Protein AF-A0A7S1IX05-F1 (afdb_monomer_lite)

Organism: NCBI:txid73025

Foldseek 3Di:
DVLVVLVVCCVVPNDQQEAAQLSDPCNPVVLVVLLVVCCVVVVHDSVQKDKDKAADPDASVPRRHHDPFAGKYFDAKAAQWDADPVVRDIDGDDPPPRIDTGHIMGIGIDGNDDDDPPDDPDDGDRDD

pLDDT: mean 91.4, std 5.44, range [58.16, 98.12]

InterPro domains:
  IPR026983 Dynein heavy chain [PTHR22878] (2-127)
  IPR041228 Dynein heavy chain, C-terminal domain [PF18199] (2-127)
  IPR043160 Dynein heavy chain, C-terminal domain, barrel region [G3DSA:3.10.490.20] (27-128)

Radius of gyration: 15.53 Å; chains: 1; bounding box: 34×38×42 Å

Secondary structure (DSSP, 8-state):
-HHHHHHHHHHHH---SEEESTT-S-HHHHHHHHHHHHHHHHT--GGGEEEEEEEE-S-GGG--S--SSSEEEE--EEESEEEETTTTEEEEPPTT-SEEE--EEEEEEEET--PPTT---PPP----

Structure (mmCIF, N/CA/C/O backbone):
data_AF-A0A7S1IX05-F1
#
_entry.id   AF-A0A7S1IX05-F1
#
loop_
_atom_site.group_PDB
_atom_site.id
_atom_site.type_symbol
_atom_site.label_atom_id
_atom_site.label_alt_id
_atom_site.label_comp_id
_atom_site.label_asym_id
_atom_site.label_entity_id
_atom_site.label_seq_id
_atom_site.pdbx_PDB_ins_code
_atom_site.Cartn_x
_atom_site.Cartn_y
_atom_site.Cartn_z
_atom_site.occupancy
_atom_site.B_iso_or_equiv
_atom_site.auth_seq_id
_atom_site.auth_comp_id
_atom_site.auth_asym_id
_atom_site.auth_atom_id
_atom_site.pdbx_PDB_model_num
ATOM 1 N N . GLY A 1 1 ? -10.317 -20.187 8.973 1.00 77.31 1 GLY A N 1
ATOM 2 C CA . GLY A 1 1 ? -9.797 -18.878 9.401 1.00 77.31 1 GLY A CA 1
ATOM 3 C C . GLY A 1 1 ? -9.838 -17.929 8.229 1.00 77.31 1 GLY A C 1
ATOM 4 O O . GLY A 1 1 ? -9.608 -18.374 7.110 1.00 77.31 1 GLY A O 1
ATOM 5 N N . GLU A 1 2 ? -10.139 -16.664 8.486 1.00 86.06 2 GLU A N 1
ATOM 6 C CA . GLU A 1 2 ? -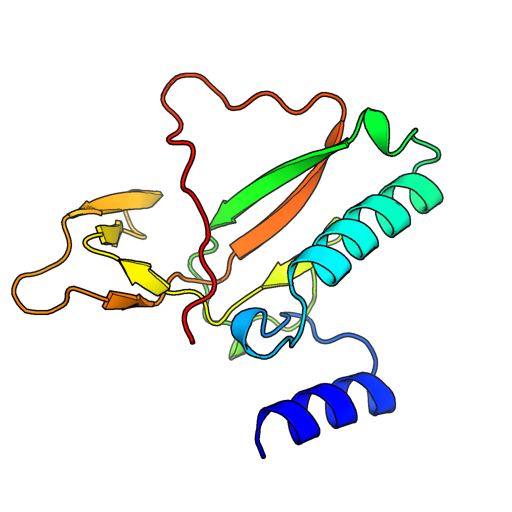10.358 -15.616 7.480 1.00 86.06 2 GLU A CA 1
ATOM 7 C C . GLU A 1 2 ? -9.215 -15.512 6.456 1.00 86.06 2 GLU A C 1
ATOM 9 O O . GLU A 1 2 ? -9.458 -15.583 5.254 1.00 86.06 2 GLU A O 1
ATOM 14 N N . ARG A 1 3 ? -7.953 -15.533 6.917 1.00 87.94 3 ARG A N 1
ATOM 15 C CA . ARG A 1 3 ? -6.754 -15.570 6.053 1.00 87.94 3 ARG A CA 1
ATOM 16 C C . ARG A 1 3 ? -6.774 -16.703 5.026 1.00 87.94 3 ARG A C 1
ATOM 18 O O . ARG A 1 3 ? -6.446 -16.509 3.860 1.00 87.94 3 ARG A O 1
ATOM 25 N N . VAL A 1 4 ? -7.115 -17.912 5.471 1.00 89.56 4 VAL A N 1
ATOM 26 C CA . VAL A 1 4 ? -7.138 -19.100 4.604 1.00 89.56 4 VAL A CA 1
ATOM 27 C C . VAL A 1 4 ? -8.219 -18.945 3.542 1.00 89.56 4 VAL A C 1
ATOM 29 O O . VAL A 1 4 ? -8.008 -19.347 2.402 1.00 89.56 4 VAL A O 1
ATOM 32 N N . GLU A 1 5 ? -9.357 -18.348 3.892 1.00 92.00 5 GLU A N 1
ATOM 33 C CA . GLU A 1 5 ? -10.434 -18.133 2.932 1.00 92.00 5 GLU A CA 1
ATOM 34 C C . GLU A 1 5 ? -10.099 -17.033 1.923 1.00 92.00 5 GLU A C 1
ATOM 36 O O . GLU A 1 5 ? -10.338 -17.225 0.732 1.00 92.00 5 GLU A O 1
ATOM 41 N N . ALA A 1 6 ? -9.459 -15.943 2.359 1.00 89.75 6 ALA A N 1
ATOM 42 C CA . ALA A 1 6 ? -8.953 -14.901 1.467 1.00 89.75 6 ALA A CA 1
ATOM 43 C C . ALA A 1 6 ? -7.958 -15.472 0.436 1.00 89.75 6 ALA A C 1
ATOM 45 O O . ALA A 1 6 ? -8.136 -15.287 -0.768 1.00 89.75 6 ALA A O 1
ATOM 46 N N . LEU A 1 7 ? -6.975 -16.264 0.885 1.00 89.88 7 LEU A N 1
ATOM 47 C CA . LEU A 1 7 ? -6.008 -16.917 -0.009 1.00 89.88 7 LEU A CA 1
ATOM 48 C C . LEU A 1 7 ? -6.671 -17.940 -0.941 1.00 89.88 7 LEU A C 1
ATOM 50 O O . LEU A 1 7 ? -6.360 -17.990 -2.127 1.00 89.88 7 LEU A O 1
ATOM 54 N N . ARG A 1 8 ? -7.618 -18.743 -0.441 1.00 92.56 8 ARG A N 1
ATOM 55 C CA . ARG A 1 8 ? -8.382 -19.682 -1.280 1.00 92.56 8 ARG A CA 1
ATOM 56 C C . ARG A 1 8 ? -9.218 -18.964 -2.330 1.00 92.56 8 ARG A C 1
ATOM 58 O O . ARG A 1 8 ? -9.374 -19.478 -3.435 1.00 92.56 8 ARG A O 1
ATOM 65 N N . ARG A 1 9 ? -9.798 -17.811 -1.993 1.00 92.50 9 ARG A N 1
ATOM 66 C CA . ARG A 1 9 ? -10.544 -16.984 -2.942 1.00 92.50 9 ARG A CA 1
ATOM 67 C C . ARG A 1 9 ? -9.623 -16.476 -4.040 1.00 92.50 9 ARG A C 1
ATOM 69 O O . ARG A 1 9 ? -9.965 -16.692 -5.197 1.00 92.50 9 ARG A O 1
ATOM 76 N N . TRP A 1 10 ? -8.466 -15.916 -3.682 1.00 92.94 10 TRP A N 1
ATOM 77 C CA . TRP A 1 10 ? -7.452 -15.485 -4.646 1.00 92.94 10 TRP A CA 1
ATOM 78 C C . TRP A 1 10 ? -7.037 -16.642 -5.568 1.00 92.94 10 TRP A C 1
ATOM 80 O O . TRP A 1 10 ? -7.163 -16.545 -6.785 1.00 92.94 10 TRP A O 1
ATOM 90 N N . LEU A 1 11 ? -6.680 -17.801 -5.007 1.00 92.62 11 LEU A N 1
ATOM 91 C CA . LEU A 1 11 ? -6.289 -18.979 -5.794 1.00 92.62 11 LEU A CA 1
ATOM 92 C C . LEU A 1 11 ? -7.368 -19.455 -6.782 1.00 92.62 11 LEU A C 1
ATOM 94 O O . LEU A 1 11 ? -7.035 -19.965 -7.846 1.00 92.62 11 LEU A O 1
ATOM 98 N N . ARG A 1 12 ? -8.657 -19.332 -6.434 1.00 95.38 12 ARG A N 1
ATOM 99 C CA . ARG A 1 12 ? -9.769 -19.822 -7.272 1.00 95.38 12 ARG A CA 1
ATOM 100 C C . ARG A 1 12 ? -10.308 -18.790 -8.258 1.00 95.38 12 ARG A C 1
ATOM 102 O O . ARG A 1 12 ? -10.848 -19.186 -9.283 1.00 95.38 12 ARG A O 1
ATOM 109 N N . ARG A 1 13 ? -10.269 -17.501 -7.911 1.00 93.62 13 ARG A N 1
ATOM 110 C CA . ARG A 1 13 ? -10.931 -16.421 -8.665 1.00 93.62 13 ARG A CA 1
ATOM 111 C C . ARG A 1 13 ? -9.957 -15.459 -9.343 1.00 93.62 13 ARG A C 1
ATOM 113 O O . ARG A 1 13 ? -10.417 -14.589 -10.070 1.00 93.62 13 ARG A O 1
ATOM 120 N N . GLY A 1 14 ? -8.655 -15.633 -9.137 1.00 93.38 14 GLY A N 1
ATOM 121 C CA . GLY A 1 14 ? -7.649 -14.675 -9.576 1.00 93.38 14 GLY A CA 1
ATOM 122 C C . GLY A 1 14 ? -7.439 -13.562 -8.555 1.00 93.38 14 GLY A C 1
ATOM 123 O O . GLY A 1 14 ? -7.970 -13.602 -7.440 1.00 93.38 14 GLY A O 1
ATOM 124 N N . GLU A 1 15 ? -6.590 -12.610 -8.923 1.00 93.12 15 GLU A N 1
ATOM 125 C CA . GLU A 1 15 ? -6.180 -11.502 -8.062 1.00 93.12 15 GLU A CA 1
ATOM 126 C C . GLU A 1 15 ? -7.380 -10.664 -7.600 1.00 93.12 15 GLU A C 1
ATOM 128 O O . GLU A 1 15 ? -8.240 -10.319 -8.415 1.00 93.12 15 GLU A O 1
ATOM 133 N N . PRO A 1 16 ? -7.488 -10.360 -6.292 1.00 95.94 16 PRO A N 1
ATOM 134 C CA . PRO A 1 16 ? -8.502 -9.436 -5.811 1.00 95.94 16 PRO A CA 1
ATOM 135 C C . PRO A 1 16 ? -8.187 -8.000 -6.270 1.00 95.94 16 PRO A C 1
ATOM 137 O O . PRO A 1 16 ? -7.016 -7.650 -6.408 1.00 95.94 16 PRO A O 1
ATOM 140 N N . PRO A 1 17 ? -9.207 -7.136 -6.434 1.00 96.69 17 PRO A N 1
ATOM 141 C CA . PRO A 1 17 ? -8.993 -5.727 -6.776 1.00 96.69 17 PRO A CA 1
ATOM 142 C C . PRO A 1 17 ? -8.259 -4.955 -5.667 1.00 96.69 17 PRO A C 1
ATOM 144 O O . PRO A 1 17 ? -7.508 -4.026 -5.956 1.00 96.69 17 PRO A O 1
ATOM 147 N N . VAL A 1 18 ? -8.437 -5.370 -4.407 1.00 97.62 18 VAL A N 1
ATOM 148 C CA . VAL A 1 18 ? -7.742 -4.829 -3.233 1.00 97.62 18 VAL A CA 1
ATOM 149 C C . VAL A 1 18 ? -7.215 -5.987 -2.386 1.00 97.62 18 VAL A C 1
ATOM 151 O O . VAL A 1 18 ? -7.959 -6.894 -2.011 1.00 97.62 18 VAL A O 1
ATOM 154 N N . PHE A 1 19 ? -5.920 -5.982 -2.079 1.00 96.62 19 PHE A N 1
ATOM 155 C CA . PHE A 1 19 ? -5.268 -7.038 -1.306 1.00 96.62 19 PHE A CA 1
ATOM 156 C C . PHE A 1 19 ? -5.329 -6.764 0.202 1.00 96.62 19 PHE A C 1
ATOM 158 O O . PHE A 1 19 ? -4.996 -5.674 0.669 1.00 96.62 19 PHE A O 1
ATOM 165 N N . TRP A 1 20 ? -5.657 -7.784 0.997 1.00 95.81 20 TRP A N 1
ATOM 166 C CA . TRP A 1 20 ? -5.597 -7.692 2.458 1.00 95.81 20 TRP A CA 1
ATOM 167 C C . TRP A 1 20 ? -4.158 -7.868 2.964 1.00 95.81 20 TRP A C 1
ATOM 169 O O . TRP A 1 20 ? -3.694 -8.991 3.183 1.00 95.81 20 TRP A O 1
ATOM 179 N N . LEU A 1 21 ? -3.431 -6.761 3.147 1.00 94.88 21 LEU A N 1
ATOM 180 C CA . LEU A 1 21 ? -1.988 -6.789 3.409 1.00 94.88 21 LEU A CA 1
ATOM 181 C C . LEU A 1 21 ? -1.645 -7.380 4.780 1.00 94.88 21 LEU A C 1
ATOM 183 O O . LEU A 1 21 ? -0.739 -8.208 4.876 1.00 94.88 21 LEU A O 1
ATOM 187 N N . SER A 1 22 ? -2.386 -7.017 5.832 1.00 92.25 22 SER A N 1
ATOM 188 C CA . SER A 1 22 ? -2.197 -7.591 7.176 1.00 92.25 22 SER A CA 1
ATOM 189 C C . SER A 1 22 ? -2.626 -9.057 7.270 1.00 92.25 22 SER A C 1
ATOM 191 O O . SER A 1 22 ? -2.163 -9.785 8.148 1.00 92.25 22 SER A O 1
ATOM 193 N N . GLY A 1 23 ? -3.431 -9.531 6.316 1.00 91.44 23 GLY A N 1
ATOM 194 C CA . GLY A 1 23 ? -3.723 -10.948 6.138 1.00 91.44 23 GLY A CA 1
ATOM 195 C C . GLY A 1 23 ? -2.525 -11.756 5.626 1.00 91.44 23 GLY A C 1
ATOM 196 O O . GLY A 1 23 ? -2.505 -12.978 5.779 1.00 91.44 23 GLY A O 1
ATOM 197 N N . LEU A 1 24 ? -1.503 -11.127 5.032 1.00 90.62 24 LEU A N 1
ATOM 198 C CA . LEU A 1 24 ? -0.342 -11.837 4.498 1.00 90.62 24 LEU A CA 1
ATOM 199 C C . LEU A 1 24 ? 0.638 -12.244 5.602 1.00 90.62 24 LEU A C 1
ATOM 201 O O . LEU A 1 24 ? 0.976 -11.481 6.503 1.00 90.62 24 LEU A O 1
ATOM 205 N N . PHE A 1 25 ? 1.181 -13.459 5.492 1.00 87.44 25 PHE A N 1
ATOM 206 C CA . PHE A 1 25 ? 2.202 -13.921 6.435 1.00 87.44 25 PHE A CA 1
ATOM 207 C C . PHE A 1 25 ? 3.520 -13.143 6.283 1.00 87.44 25 PHE A C 1
ATOM 209 O O . PHE A 1 25 ? 4.164 -12.815 7.285 1.00 87.44 25 PHE A O 1
ATOM 216 N N . TYR A 1 26 ? 3.886 -12.816 5.037 1.00 88.38 26 TYR A N 1
ATOM 217 C CA . TYR A 1 26 ? 5.122 -12.120 4.681 1.00 88.38 26 TYR A CA 1
ATOM 218 C C . TYR A 1 26 ? 4.859 -10.956 3.695 1.00 88.38 26 TYR A C 1
ATOM 220 O O . TYR A 1 26 ? 5.086 -11.104 2.493 1.00 88.38 26 TYR A O 1
ATOM 228 N N . PRO A 1 27 ? 4.384 -9.789 4.185 1.00 91.06 27 PRO A N 1
ATOM 229 C CA . PRO A 1 27 ? 4.085 -8.610 3.358 1.00 91.06 27 PRO A CA 1
ATOM 230 C C . PRO A 1 27 ? 5.281 -8.084 2.555 1.00 91.06 27 PRO A C 1
ATOM 232 O O . PRO A 1 27 ? 5.119 -7.595 1.442 1.00 91.06 27 PRO A O 1
ATOM 235 N N . HIS A 1 28 ? 6.498 -8.221 3.090 1.00 90.50 28 HIS A N 1
ATOM 236 C CA . HIS A 1 28 ? 7.712 -7.790 2.397 1.00 90.50 28 HIS A CA 1
ATOM 237 C C . HIS A 1 28 ? 7.908 -8.531 1.066 1.00 90.50 28 HIS A C 1
ATOM 239 O O . HIS A 1 28 ? 8.134 -7.898 0.041 1.00 90.50 28 HIS A O 1
ATOM 245 N N . GLY A 1 29 ? 7.739 -9.858 1.053 1.00 93.56 29 GLY A N 1
ATOM 246 C CA . GLY A 1 29 ? 7.847 -10.644 -0.180 1.00 93.56 29 GLY A CA 1
ATOM 247 C C . GLY A 1 29 ? 6.764 -10.303 -1.201 1.00 93.56 29 GLY A C 1
ATOM 248 O O . GLY A 1 29 ? 7.032 -10.334 -2.396 1.00 93.56 29 GLY A O 1
ATOM 249 N N . PHE A 1 30 ? 5.573 -9.909 -0.741 1.00 94.00 30 PHE A N 1
ATOM 250 C CA . PHE A 1 30 ? 4.532 -9.377 -1.618 1.00 94.00 30 PHE A CA 1
ATOM 251 C C . PHE A 1 30 ? 4.978 -8.070 -2.285 1.00 94.00 30 PHE A C 1
ATOM 253 O O . PHE A 1 30 ? 4.932 -7.972 -3.507 1.00 94.00 30 PHE A O 1
ATOM 260 N N . MET A 1 31 ? 5.509 -7.110 -1.519 1.00 94.25 31 MET A N 1
ATOM 261 C CA . MET A 1 31 ? 6.036 -5.854 -2.072 1.00 94.25 31 MET A CA 1
ATOM 262 C C . MET A 1 31 ? 7.193 -6.084 -3.054 1.00 94.25 31 MET A C 1
ATOM 264 O O . MET A 1 31 ? 7.240 -5.459 -4.112 1.00 94.25 31 MET A O 1
ATOM 268 N N . THR A 1 32 ? 8.101 -7.019 -2.753 1.00 94.44 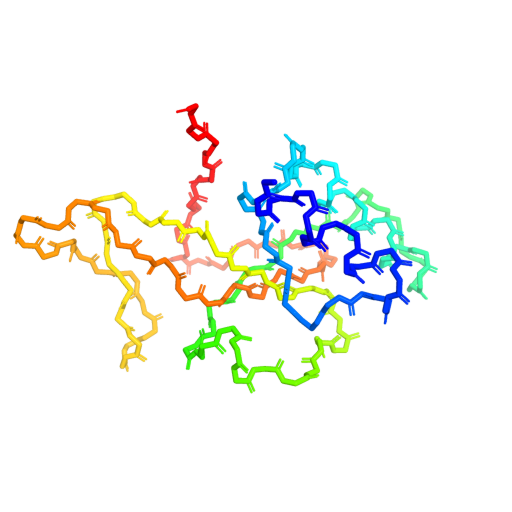32 THR A N 1
ATOM 269 C CA . THR A 1 32 ? 9.154 -7.427 -3.697 1.00 94.44 32 THR A CA 1
ATOM 270 C C . THR A 1 32 ? 8.562 -8.019 -4.976 1.00 94.44 32 THR A C 1
ATOM 272 O O . THR A 1 32 ? 9.041 -7.711 -6.063 1.00 94.44 32 THR A O 1
ATOM 275 N N . GLY A 1 33 ? 7.511 -8.836 -4.865 1.00 94.94 33 GLY A N 1
ATOM 276 C CA . GLY A 1 33 ? 6.787 -9.383 -6.012 1.00 94.94 33 GLY A CA 1
ATOM 277 C C . GLY A 1 33 ? 6.204 -8.292 -6.909 1.00 94.94 33 GLY A C 1
ATOM 278 O O . GLY A 1 33 ? 6.409 -8.343 -8.116 1.00 94.94 33 GLY A O 1
ATOM 279 N N . VAL A 1 34 ? 5.579 -7.265 -6.324 1.00 95.69 34 VAL A N 1
ATOM 280 C CA . VAL A 1 34 ? 5.040 -6.106 -7.064 1.00 95.69 34 VAL A CA 1
ATOM 281 C C . VAL A 1 34 ? 6.140 -5.371 -7.841 1.00 95.69 34 VAL A C 1
ATOM 283 O O . VAL A 1 34 ? 5.952 -5.022 -9.005 1.00 95.69 34 VAL A O 1
ATOM 286 N N . LEU A 1 35 ? 7.317 -5.170 -7.236 1.00 96.25 35 LEU A N 1
ATOM 287 C CA . LEU A 1 35 ? 8.465 -4.566 -7.925 1.00 96.25 35 LEU A CA 1
ATOM 288 C C . LEU A 1 35 ? 8.982 -5.448 -9.069 1.00 96.25 35 LEU A C 1
ATOM 290 O O . LEU A 1 35 ? 9.292 -4.942 -10.145 1.00 96.25 35 LEU A O 1
ATOM 294 N N . GLN A 1 36 ? 9.082 -6.761 -8.847 1.00 95.69 36 GLN A N 1
ATOM 295 C CA . GLN A 1 36 ? 9.548 -7.713 -9.858 1.00 95.69 36 GLN A CA 1
ATOM 296 C C . GLN A 1 36 ? 8.587 -7.824 -11.042 1.00 95.69 36 GLN A C 1
ATOM 298 O O . GLN A 1 36 ? 9.041 -7.946 -12.178 1.00 95.69 36 GLN A O 1
ATOM 303 N N . ASP A 1 37 ? 7.282 -7.803 -10.782 1.00 94.44 37 ASP A N 1
ATOM 304 C CA . ASP A 1 37 ? 6.256 -7.842 -11.819 1.00 94.44 37 ASP A CA 1
ATOM 305 C C . ASP A 1 37 ? 6.339 -6.601 -12.718 1.00 94.44 37 ASP A C 1
ATOM 307 O O . ASP A 1 37 ? 6.507 -6.719 -13.933 1.00 94.44 37 ASP A O 1
ATOM 311 N N . TYR A 1 38 ? 6.411 -5.413 -12.109 1.00 96.06 38 TYR A N 1
ATOM 312 C CA . TYR A 1 38 ? 6.614 -4.161 -12.835 1.00 96.06 38 TYR A CA 1
ATOM 313 C C . TYR A 1 38 ? 7.932 -4.142 -13.620 1.00 96.06 38 TYR A C 1
ATOM 315 O O . TYR A 1 38 ? 7.946 -3.802 -14.802 1.00 96.06 38 TYR A O 1
ATOM 323 N N . ALA A 1 39 ? 9.042 -4.558 -13.003 1.00 96.06 39 ALA A N 1
ATOM 324 C CA . ALA A 1 39 ? 10.343 -4.643 -13.668 1.00 96.06 39 ALA A CA 1
ATOM 325 C C . ALA A 1 39 ? 10.283 -5.496 -14.948 1.00 96.06 39 ALA A C 1
ATOM 327 O O . ALA A 1 39 ? 10.846 -5.119 -15.976 1.00 96.06 39 ALA A O 1
ATOM 328 N N . ARG A 1 40 ? 9.568 -6.629 -14.902 1.00 95.62 40 ARG A N 1
ATOM 329 C CA . ARG A 1 40 ? 9.376 -7.518 -16.058 1.00 95.62 40 ARG A CA 1
ATOM 330 C C . ARG A 1 40 ? 8.480 -6.894 -17.120 1.00 95.62 40 ARG A C 1
ATOM 332 O O . ARG A 1 40 ? 8.823 -6.960 -18.295 1.00 95.62 40 ARG A O 1
ATOM 339 N N . GLN A 1 41 ? 7.360 -6.294 -16.720 1.00 94.19 41 GLN A N 1
ATOM 340 C CA . GLN A 1 41 ? 6.405 -5.682 -17.644 1.00 94.19 41 GLN A CA 1
ATOM 341 C C . GLN A 1 41 ? 7.027 -4.500 -18.405 1.00 94.19 41 GLN A C 1
ATOM 343 O O . GLN A 1 41 ? 6.843 -4.372 -19.616 1.00 94.19 41 GLN A O 1
ATOM 348 N N . TRP A 1 42 ? 7.797 -3.662 -17.710 1.00 93.75 42 TRP A N 1
ATOM 349 C CA . TRP A 1 42 ? 8.330 -2.405 -18.245 1.00 93.75 42 TRP A CA 1
ATOM 350 C C . TRP A 1 42 ? 9.805 -2.481 -18.664 1.00 93.75 42 TRP A C 1
ATOM 352 O O . TRP A 1 42 ? 10.343 -1.502 -19.166 1.00 93.75 42 TRP A O 1
ATOM 362 N N . HIS A 1 43 ? 10.448 -3.647 -18.526 1.00 94.50 43 HIS A N 1
ATOM 363 C CA . HIS A 1 43 ? 11.863 -3.876 -18.860 1.00 94.50 43 HIS A CA 1
ATOM 364 C C . HIS A 1 43 ? 12.829 -2.938 -18.117 1.00 94.50 43 HIS A C 1
ATOM 366 O O . HIS A 1 43 ? 13.836 -2.484 -18.663 1.00 94.50 43 HIS A O 1
ATOM 372 N N . VAL A 1 44 ? 12.527 -2.674 -16.847 1.00 94.62 44 VAL A N 1
ATOM 373 C CA . VAL A 1 44 ? 13.302 -1.784 -15.980 1.00 94.62 44 VAL A CA 1
ATOM 374 C C . VAL A 1 44 ? 14.089 -2.609 -14.957 1.00 94.62 44 VAL A C 1
ATOM 376 O O . VAL A 1 44 ? 13.536 -3.551 -14.385 1.00 94.62 44 VAL A O 1
ATOM 379 N N . PRO A 1 45 ? 15.361 -2.275 -14.669 1.00 92.94 45 PRO A N 1
ATOM 380 C CA . PRO A 1 45 ? 16.112 -2.904 -13.585 1.00 92.94 45 PRO A CA 1
ATOM 381 C C . PRO A 1 45 ? 15.445 -2.695 -12.213 1.00 92.94 45 PRO A C 1
ATOM 383 O O . PRO A 1 45 ? 15.129 -1.570 -11.829 1.00 92.94 45 PRO A O 1
ATOM 386 N N . VAL A 1 46 ? 15.237 -3.777 -11.453 1.00 92.25 46 VAL A N 1
ATOM 387 C CA . VAL A 1 46 ? 14.525 -3.729 -10.158 1.00 92.25 46 VAL A CA 1
ATOM 388 C C . VAL A 1 46 ? 15.234 -2.861 -9.109 1.00 92.25 46 VAL A C 1
ATOM 390 O O . VAL A 1 46 ? 14.583 -2.299 -8.237 1.00 92.25 46 VAL A O 1
ATOM 393 N N . ASP A 1 47 ? 16.556 -2.714 -9.209 1.00 91.12 47 ASP A N 1
ATOM 394 C CA . ASP A 1 47 ? 17.398 -1.875 -8.349 1.00 91.12 47 ASP A CA 1
ATOM 395 C C . ASP A 1 47 ? 17.157 -0.370 -8.537 1.00 91.12 47 ASP A C 1
ATOM 397 O O . ASP A 1 47 ? 17.495 0.414 -7.653 1.00 91.12 47 ASP A O 1
ATOM 401 N N . ARG A 1 48 ? 16.530 0.037 -9.649 1.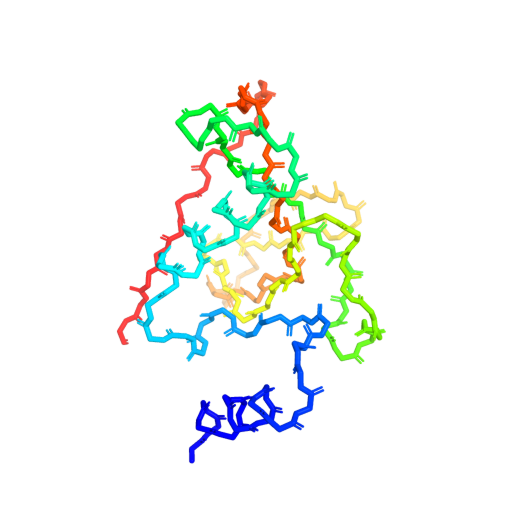00 92.25 48 ARG A N 1
ATOM 402 C CA . ARG A 1 48 ? 16.094 1.422 -9.888 1.00 92.25 48 ARG A CA 1
ATOM 403 C C . ARG A 1 48 ? 14.678 1.705 -9.400 1.00 92.25 48 ARG A C 1
ATOM 405 O O . ARG A 1 48 ? 14.214 2.838 -9.499 1.00 92.25 48 ARG A O 1
ATOM 412 N N . LEU A 1 49 ? 13.963 0.696 -8.908 1.00 94.00 49 LEU A N 1
ATOM 413 C CA . LEU A 1 49 ? 12.572 0.845 -8.504 1.00 94.00 49 LEU A CA 1
ATOM 414 C C . LEU A 1 49 ? 12.453 1.117 -7.005 1.00 94.00 49 LEU A C 1
ATOM 416 O O . LEU A 1 49 ? 13.002 0.403 -6.169 1.00 94.00 49 LEU A O 1
ATOM 420 N N . GLY A 1 50 ? 11.653 2.123 -6.670 1.00 92.12 50 GLY A N 1
ATOM 421 C CA . GLY A 1 50 ? 11.106 2.334 -5.336 1.00 92.12 50 GLY A CA 1
ATOM 422 C C . GLY A 1 50 ? 9.591 2.151 -5.321 1.00 92.12 50 GLY A C 1
ATOM 423 O O . GLY A 1 50 ? 8.958 1.917 -6.352 1.00 92.12 50 GLY A O 1
ATOM 424 N N . LEU A 1 51 ? 8.998 2.285 -4.138 1.00 92.38 51 LEU A N 1
ATOM 425 C CA . LEU A 1 51 ? 7.549 2.269 -3.954 1.00 92.38 51 LEU A CA 1
ATOM 426 C C . LEU A 1 51 ? 7.061 3.675 -3.623 1.00 92.38 51 LEU A C 1
ATOM 428 O O . LEU A 1 51 ? 7.565 4.313 -2.702 1.00 92.38 51 LEU A O 1
ATOM 432 N N . ALA A 1 52 ? 6.066 4.134 -4.371 1.00 92.19 52 ALA A N 1
ATOM 433 C CA . ALA A 1 52 ? 5.280 5.310 -4.053 1.00 92.19 52 ALA A CA 1
ATOM 434 C C . ALA A 1 52 ? 3.947 4.875 -3.437 1.00 92.19 52 ALA A C 1
ATOM 436 O O . ALA A 1 52 ? 3.357 3.874 -3.850 1.00 92.19 52 ALA A O 1
ATOM 437 N N . PHE A 1 53 ? 3.471 5.657 -2.474 1.00 91.94 53 PHE A N 1
ATOM 438 C CA . PHE A 1 53 ? 2.269 5.366 -1.704 1.00 91.94 53 PHE A CA 1
ATOM 439 C C . PHE A 1 53 ? 1.265 6.504 -1.857 1.00 91.94 53 PHE A C 1
ATOM 441 O O . PHE A 1 53 ? 1.638 7.679 -1.845 1.00 91.94 53 PHE A O 1
ATOM 448 N N . THR A 1 54 ? -0.010 6.173 -2.020 1.00 92.62 54 THR A N 1
ATOM 449 C CA . THR A 1 54 ? -1.099 7.154 -2.091 1.00 92.62 54 THR A CA 1
ATOM 450 C C . THR A 1 54 ? -2.316 6.586 -1.384 1.00 92.62 54 THR A C 1
ATOM 452 O O . THR A 1 54 ? -2.744 5.482 -1.700 1.00 92.62 54 THR A O 1
ATOM 455 N N . VAL A 1 55 ? -2.847 7.313 -0.405 1.00 94.19 55 VAL A N 1
ATOM 456 C CA . VAL A 1 55 ? -4.084 6.922 0.277 1.00 94.19 55 VAL A CA 1
ATOM 457 C C . VAL A 1 55 ? -5.262 7.232 -0.644 1.00 94.19 55 VAL A C 1
ATOM 459 O O . VAL A 1 55 ? -5.297 8.286 -1.277 1.00 94.19 55 VAL A O 1
ATOM 462 N N . LEU A 1 56 ? -6.196 6.296 -0.744 1.00 94.19 56 LEU A N 1
ATOM 463 C CA . LEU A 1 56 ? -7.448 6.420 -1.469 1.00 94.19 56 LEU A CA 1
ATOM 464 C C . LEU A 1 56 ? -8.584 6.495 -0.455 1.00 94.19 56 LEU A C 1
ATOM 466 O O . LEU A 1 56 ? -8.767 5.580 0.348 1.00 94.19 56 LEU A O 1
ATOM 470 N N . ASP A 1 57 ? -9.362 7.570 -0.529 1.00 89.94 57 ASP A N 1
ATOM 471 C CA . ASP A 1 57 ? -10.545 7.793 0.303 1.00 89.94 57 ASP A CA 1
ATOM 472 C C . ASP A 1 57 ? -11.723 6.941 -0.206 1.00 89.94 57 ASP A C 1
ATOM 474 O O . ASP A 1 57 ? -12.720 7.459 -0.703 1.00 89.94 57 ASP A O 1
ATOM 478 N N . ALA A 1 58 ? -11.564 5.617 -0.153 1.00 90.25 58 ALA A N 1
ATOM 479 C CA . ALA A 1 58 ? -12.521 4.634 -0.648 1.00 90.25 58 ALA A CA 1
ATOM 480 C C . ALA A 1 58 ? -12.583 3.410 0.274 1.00 90.25 58 ALA A C 1
ATOM 482 O O . ALA A 1 58 ? -11.571 3.007 0.860 1.00 90.25 58 ALA A O 1
ATOM 483 N N . ASP A 1 59 ? -13.765 2.800 0.369 1.00 92.19 59 ASP A N 1
ATOM 484 C CA . ASP A 1 59 ? -13.932 1.508 1.028 1.00 92.19 59 ASP A CA 1
ATOM 485 C 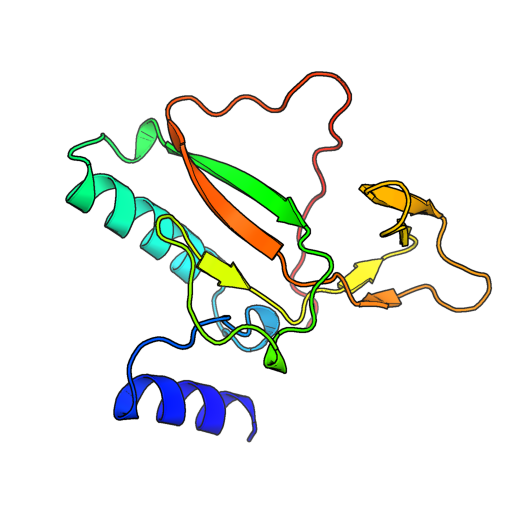C . ASP A 1 59 ? -13.386 0.386 0.116 1.00 92.19 59 ASP A C 1
ATOM 487 O O . ASP A 1 59 ? -13.673 0.382 -1.087 1.00 92.19 59 ASP A O 1
ATOM 491 N N . PRO A 1 60 ? -12.587 -0.573 0.630 1.00 94.31 60 PRO A N 1
ATOM 492 C CA . PRO A 1 60 ? -12.089 -1.692 -0.172 1.00 94.31 60 PRO A CA 1
ATOM 493 C C . PRO A 1 60 ? -13.191 -2.507 -0.867 1.00 94.31 60 PRO A C 1
ATOM 495 O O . PRO A 1 60 ? -12.941 -3.020 -1.959 1.00 94.31 60 PRO A O 1
ATOM 498 N N . ASP A 1 61 ? -14.388 -2.619 -0.281 1.00 93.62 61 ASP A N 1
ATOM 499 C CA . ASP A 1 61 ? -15.504 -3.380 -0.856 1.00 93.62 61 ASP A CA 1
ATOM 500 C C . ASP A 1 61 ? -16.195 -2.638 -2.020 1.00 93.62 61 ASP A C 1
ATOM 502 O O . ASP A 1 61 ? -16.883 -3.260 -2.835 1.00 93.62 61 ASP A O 1
ATOM 506 N N . GLU A 1 62 ? -15.983 -1.324 -2.148 1.00 94.62 62 GLU A N 1
ATOM 507 C CA . GLU A 1 62 ? -16.511 -0.496 -3.243 1.00 94.62 62 GLU A CA 1
ATOM 508 C C . GLU A 1 62 ? -15.616 -0.527 -4.497 1.00 94.62 62 GLU A C 1
ATOM 510 O O . GLU A 1 62 ? -16.038 -0.126 -5.587 1.00 94.62 62 GLU A O 1
ATOM 515 N N . ILE A 1 63 ? -14.384 -1.034 -4.383 1.00 96.19 63 ILE A N 1
ATOM 516 C CA . ILE A 1 63 ? -13.411 -1.068 -5.478 1.00 96.19 63 ILE A CA 1
ATOM 517 C C . ILE A 1 63 ? -13.570 -2.361 -6.287 1.00 96.19 63 ILE A C 1
ATOM 519 O O . ILE A 1 63 ? -13.115 -3.438 -5.905 1.00 96.19 63 ILE A O 1
ATOM 523 N N . ALA A 1 64 ? -14.183 -2.245 -7.465 1.00 95.62 64 ALA A N 1
ATOM 524 C CA . ALA A 1 64 ? -14.442 -3.390 -8.340 1.00 95.62 64 ALA A CA 1
ATOM 525 C C . ALA A 1 64 ? -13.226 -3.847 -9.171 1.00 95.62 64 ALA A C 1
ATOM 527 O O . ALA A 1 64 ? -13.200 -4.987 -9.638 1.00 95.62 64 ALA A O 1
ATOM 528 N N . GLN A 1 65 ? -12.244 -2.969 -9.400 1.00 95.94 65 GLN A N 1
ATOM 529 C CA . GLN A 1 65 ? -11.085 -3.224 -10.263 1.00 95.94 65 GLN A CA 1
ATOM 530 C C . GLN A 1 65 ? -9.795 -2.723 -9.610 1.00 95.94 65 GLN A C 1
ATOM 532 O O . GLN A 1 65 ? -9.791 -1.684 -8.953 1.00 95.94 65 GLN A O 1
ATOM 537 N N . GLY A 1 66 ? -8.706 -3.474 -9.796 1.00 95.94 66 GLY A N 1
ATOM 538 C CA . GLY A 1 66 ? -7.370 -3.052 -9.374 1.00 95.94 66 GLY A CA 1
ATOM 539 C C . GLY A 1 66 ? -6.819 -1.905 -10.237 1.00 95.94 66 GLY A C 1
ATOM 540 O O . GLY A 1 66 ? -7.411 -1.568 -11.266 1.00 95.94 66 GLY A O 1
ATOM 541 N N . PRO A 1 67 ? -5.685 -1.300 -9.842 1.00 96.44 67 PRO A N 1
ATOM 542 C CA . PRO A 1 67 ? -5.070 -0.230 -10.617 1.00 96.44 67 PRO A CA 1
ATOM 543 C C . PRO A 1 67 ? -4.451 -0.767 -11.912 1.00 96.44 67 PRO A C 1
ATOM 545 O O . PRO A 1 67 ? -4.024 -1.916 -11.975 1.00 96.44 67 PRO A O 1
ATOM 548 N N . GLU A 1 68 ? -4.282 0.103 -12.910 1.00 93.50 68 GLU A N 1
ATOM 549 C CA . GLU A 1 68 ? -3.497 -0.222 -14.115 1.00 93.50 68 GLU A CA 1
ATOM 550 C C . GLU A 1 68 ? -2.025 -0.533 -13.791 1.00 93.50 68 GLU A C 1
ATOM 552 O O . GLU A 1 68 ? -1.381 -1.312 -14.489 1.00 93.50 68 GLU A O 1
ATOM 557 N N . VAL A 1 69 ? -1.484 0.095 -12.738 1.00 93.88 69 VAL A N 1
ATOM 558 C CA . VAL A 1 69 ? -0.098 -0.076 -12.285 1.00 93.88 69 VAL A CA 1
ATOM 559 C C . VAL A 1 69 ? -0.039 -0.163 -10.762 1.00 93.88 69 VAL A C 1
ATOM 561 O O . VAL A 1 69 ? -0.515 0.732 -10.055 1.00 93.88 69 VAL A O 1
ATOM 564 N N . GLY A 1 70 ? 0.644 -1.190 -10.257 1.00 95.81 70 GLY A N 1
ATOM 565 C CA . GLY A 1 70 ? 0.822 -1.426 -8.826 1.00 95.81 70 GLY A CA 1
ATOM 566 C C . GLY A 1 70 ? -0.337 -2.216 -8.228 1.00 95.81 70 GLY A C 1
ATOM 567 O O . GLY A 1 70 ? -0.940 -3.042 -8.902 1.00 95.81 70 GLY A O 1
ATOM 568 N N . VAL A 1 71 ? -0.636 -1.982 -6.952 1.00 97.50 71 VAL A N 1
ATOM 569 C CA . VAL A 1 71 ? -1.674 -2.717 -6.217 1.00 97.50 71 VAL A CA 1
ATOM 570 C C . VAL A 1 71 ? -2.403 -1.812 -5.231 1.00 97.50 71 VAL A C 1
ATOM 572 O O . VAL A 1 71 ? -1.802 -0.914 -4.638 1.00 97.50 71 VAL A O 1
ATOM 575 N N . TYR A 1 72 ? -3.687 -2.076 -5.012 1.00 98.12 72 TYR A N 1
ATOM 576 C CA . TYR A 1 72 ? -4.420 -1.523 -3.876 1.00 98.12 72 TYR A CA 1
ATOM 577 C C . TYR A 1 72 ? -4.340 -2.481 -2.697 1.00 98.12 72 TYR A C 1
ATOM 579 O O . TYR A 1 72 ? -4.454 -3.696 -2.870 1.00 98.12 72 TYR A O 1
ATOM 587 N N . VAL A 1 73 ? -4.150 -1.947 -1.493 1.00 97.25 73 VAL A N 1
ATOM 588 C CA . VAL A 1 73 ? -4.100 -2.745 -0.270 1.00 97.25 73 VAL A CA 1
ATOM 589 C C . VAL A 1 73 ? -4.967 -2.159 0.835 1.00 97.25 73 VAL A C 1
ATOM 591 O O . VAL A 1 73 ? -5.164 -0.951 0.905 1.00 97.25 73 VAL A O 1
ATOM 594 N N . HIS A 1 74 ? -5.444 -3.016 1.734 1.00 96.44 74 HIS A N 1
ATOM 595 C CA . HIS A 1 74 ? -6.189 -2.618 2.927 1.00 96.44 74 HIS A CA 1
ATOM 596 C C . HIS A 1 74 ? -5.755 -3.415 4.168 1.00 96.44 74 HIS A C 1
ATOM 598 O O . HIS A 1 74 ? -4.936 -4.342 4.097 1.00 96.44 74 HIS A O 1
ATOM 604 N N . GLY A 1 75 ? -6.339 -3.060 5.316 1.00 94.50 75 GLY A N 1
ATOM 605 C CA . GLY A 1 75 ? -6.094 -3.713 6.604 1.00 94.50 75 GLY A CA 1
ATOM 606 C C . GLY A 1 75 ? -4.876 -3.166 7.347 1.00 94.50 75 GLY A C 1
ATOM 607 O O . GLY A 1 75 ? -4.281 -3.886 8.148 1.00 94.50 75 GLY A O 1
ATOM 608 N N . LEU A 1 76 ? -4.487 -1.927 7.052 1.00 94.25 76 LEU A N 1
ATOM 609 C CA . LEU A 1 76 ? -3.448 -1.192 7.765 1.00 94.25 76 LEU A CA 1
ATOM 610 C C . LEU A 1 76 ? -4.091 -0.295 8.827 1.00 94.25 76 LEU A C 1
ATOM 612 O O . LEU A 1 76 ? -5.237 0.123 8.683 1.00 94.25 76 LEU A O 1
ATOM 616 N N . PHE A 1 77 ? -3.337 0.007 9.879 1.00 93.19 77 PHE A N 1
ATOM 617 C CA . PHE A 1 77 ? -3.759 0.900 10.952 1.00 93.19 77 PHE A CA 1
ATOM 618 C C . PHE A 1 77 ? -2.678 1.948 11.195 1.00 93.19 77 PHE A C 1
ATOM 620 O O . PHE A 1 77 ? -1.488 1.654 11.070 1.00 93.19 77 PHE A O 1
ATOM 627 N N . MET A 1 78 ? -3.099 3.157 11.538 1.00 92.56 78 MET A N 1
ATOM 628 C CA . MET A 1 78 ? -2.228 4.239 11.977 1.00 92.56 78 MET A CA 1
ATOM 629 C C . MET A 1 78 ? -2.128 4.197 13.501 1.00 92.56 78 MET A C 1
ATOM 631 O O . MET A 1 78 ? -3.121 3.940 14.179 1.00 92.56 78 MET A O 1
ATOM 635 N N . ASP A 1 79 ? -0.933 4.433 14.036 1.00 92.69 79 ASP A N 1
ATOM 636 C CA . ASP A 1 79 ? -0.689 4.518 15.477 1.00 92.69 79 ASP A CA 1
ATOM 637 C C . ASP A 1 79 ? -0.473 5.978 15.877 1.00 92.69 79 ASP A C 1
ATOM 639 O O . ASP A 1 79 ? 0.407 6.643 15.339 1.00 92.69 79 ASP A O 1
ATOM 643 N N . SER A 1 80 ? -1.287 6.472 16.808 1.00 90.69 80 SER A N 1
ATOM 644 C CA . SER A 1 80 ? -1.289 7.849 17.323 1.00 90.69 80 SER A CA 1
ATOM 645 C C . SER A 1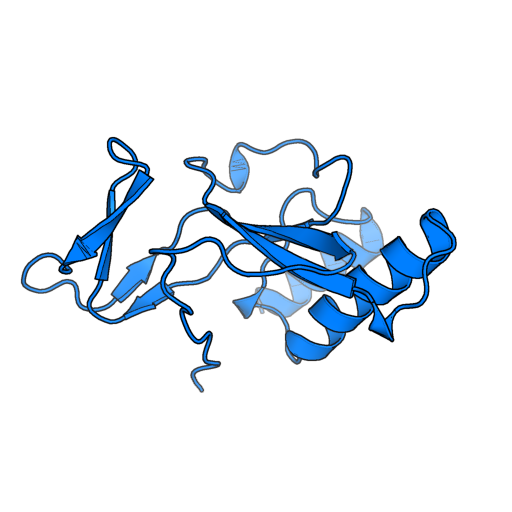 80 ? -1.615 8.949 16.298 1.00 90.69 80 SER A C 1
ATOM 647 O O . SER A 1 80 ? -1.573 10.133 16.628 1.00 90.69 80 SER A O 1
ATOM 649 N N . PHE A 1 81 ? -2.032 8.568 15.091 1.00 91.75 81 PHE A N 1
ATOM 650 C CA . PHE A 1 81 ? -2.484 9.467 14.029 1.00 91.75 81 PHE A CA 1
ATOM 651 C C . PHE A 1 81 ? -3.833 9.009 13.455 1.00 91.75 81 PHE A C 1
ATOM 653 O O . PHE A 1 81 ? -4.259 7.872 13.661 1.00 91.75 81 PHE A O 1
ATOM 660 N N . ASP A 1 82 ? -4.499 9.902 12.733 1.00 92.50 82 ASP A N 1
ATOM 661 C CA . ASP A 1 82 ? -5.708 9.652 11.942 1.00 92.50 82 ASP A CA 1
ATOM 662 C C . ASP A 1 82 ? -5.490 10.191 10.517 1.00 92.50 82 ASP A C 1
ATOM 664 O O . ASP A 1 82 ? -4.582 10.997 10.268 1.00 92.50 82 ASP A O 1
ATOM 668 N N . TRP A 1 83 ? -6.306 9.739 9.571 1.00 92.25 83 TRP A N 1
ATOM 669 C CA . TRP A 1 83 ? -6.312 10.254 8.206 1.00 92.25 83 TRP A CA 1
ATOM 670 C C . TRP A 1 83 ? -7.486 11.214 8.019 1.00 92.25 83 TRP A C 1
ATOM 672 O O . TRP A 1 83 ? -8.639 10.852 8.247 1.00 92.25 83 TRP A O 1
ATOM 682 N N . ASP A 1 84 ? -7.204 12.446 7.590 1.00 92.00 84 ASP A N 1
ATOM 683 C CA . ASP A 1 84 ? -8.236 13.416 7.225 1.00 92.00 84 ASP A CA 1
ATOM 684 C C . ASP A 1 84 ? -8.515 13.326 5.712 1.00 92.00 84 ASP A C 1
ATOM 686 O O . ASP A 1 84 ? -7.713 13.846 4.927 1.00 92.00 84 ASP A O 1
ATOM 690 N N . PRO A 1 85 ? -9.642 12.727 5.276 1.00 90.50 85 PRO A N 1
ATOM 691 C CA . PRO A 1 85 ? -9.967 12.592 3.854 1.00 90.50 85 PRO A CA 1
ATOM 692 C C . PRO A 1 85 ? -10.276 13.941 3.188 1.00 90.50 85 PRO A C 1
ATOM 694 O O . PRO A 1 85 ? -10.086 14.107 1.988 1.00 90.50 85 PRO A O 1
ATOM 697 N N . GLY A 1 86 ? -10.727 14.944 3.952 1.00 90.38 86 GLY A N 1
ATOM 698 C CA . GLY A 1 86 ? -11.027 16.271 3.413 1.00 90.38 86 GLY A CA 1
ATOM 699 C C . GLY A 1 86 ? -9.768 17.071 3.081 1.00 90.38 86 GLY A C 1
ATOM 700 O O . GLY A 1 86 ? -9.775 17.889 2.162 1.00 90.38 86 GLY A O 1
ATOM 701 N N . ARG A 1 87 ? -8.683 16.839 3.827 1.00 90.19 87 ARG A N 1
ATOM 702 C CA . ARG A 1 87 ? -7.378 17.495 3.626 1.00 90.19 87 ARG A CA 1
ATOM 703 C C . ARG A 1 87 ? -6.342 16.606 2.942 1.00 90.19 87 ARG A C 1
ATOM 705 O O . ARG A 1 87 ? -5.288 17.114 2.569 1.00 90.19 87 ARG A O 1
ATOM 712 N N . GLN A 1 88 ? -6.626 15.312 2.816 1.00 89.06 88 GLN A N 1
ATOM 713 C CA . GLN A 1 88 ? -5.712 14.276 2.340 1.00 89.06 88 GLN A CA 1
ATOM 714 C C . GLN A 1 88 ? -4.357 14.317 3.060 1.00 89.06 88 GLN A C 1
ATOM 716 O O . GLN A 1 88 ? -3.290 14.328 2.444 1.00 89.06 88 GLN A O 1
ATOM 721 N N . THR A 1 89 ? -4.406 14.385 4.391 1.00 89.94 89 THR A N 1
ATOM 722 C CA . THR A 1 89 ? -3.214 14.471 5.240 1.00 89.94 89 THR A CA 1
ATOM 723 C C . THR A 1 89 ? -3.390 13.676 6.524 1.00 89.94 89 THR A C 1
ATOM 725 O O . THR A 1 89 ? -4.503 13.462 7.004 1.00 89.94 89 THR A O 1
ATOM 728 N N . MET A 1 90 ? -2.262 13.295 7.120 1.00 90.50 90 MET A N 1
ATOM 729 C CA . MET A 1 90 ? -2.230 12.789 8.487 1.00 90.50 90 MET A CA 1
ATOM 730 C C . MET A 1 90 ? -2.546 13.919 9.470 1.00 90.50 90 MET A C 1
ATOM 732 O O . MET A 1 90 ? -2.058 15.044 9.310 1.00 90.50 90 MET A O 1
ATOM 736 N N . VAL A 1 91 ? -3.331 13.603 10.491 1.00 92.75 91 VAL A N 1
ATOM 737 C CA . VAL A 1 91 ? -3.648 14.475 11.626 1.00 92.75 91 VAL A CA 1
ATOM 738 C C . VAL A 1 91 ? -3.454 13.704 12.929 1.00 92.75 91 VAL A C 1
ATOM 740 O O . VAL A 1 91 ? -3.318 12.480 12.915 1.00 92.75 91 VAL A O 1
ATOM 743 N N . ASP A 1 92 ? -3.428 14.403 14.060 1.00 92.38 92 ASP A N 1
ATOM 744 C CA . ASP A 1 92 ? -3.346 13.746 15.365 1.00 92.38 92 ASP A CA 1
ATOM 745 C C . ASP A 1 92 ? -4.566 12.851 15.607 1.00 92.38 92 ASP A C 1
ATOM 747 O O . ASP A 1 92 ? -5.699 13.194 15.249 1.00 92.38 92 ASP A O 1
ATOM 751 N N . ALA A 1 93 ? -4.334 11.706 16.251 1.00 91.56 93 ALA A N 1
ATOM 752 C CA . ALA A 1 93 ? -5.412 10.816 16.647 1.00 91.56 93 ALA A CA 1
ATOM 753 C C . ALA A 1 93 ? -6.418 11.513 17.576 1.00 91.56 93 ALA A C 1
ATOM 755 O O . ALA A 1 93 ? -6.078 12.331 18.438 1.00 91.56 93 ALA A O 1
ATOM 756 N N . ARG A 1 94 ? -7.691 11.129 17.443 1.00 90.12 94 ARG A N 1
ATOM 757 C CA . ARG A 1 94 ? -8.758 11.617 18.322 1.00 90.12 94 ARG A CA 1
ATOM 758 C C . ARG A 1 94 ? -8.562 11.063 19.740 1.00 90.12 94 ARG A C 1
ATOM 760 O O . ARG A 1 94 ? -8.145 9.910 19.890 1.00 90.12 94 ARG A O 1
ATOM 767 N N . PRO A 1 95 ? -8.917 11.821 20.795 1.00 91.12 95 PRO A N 1
ATOM 768 C CA . PRO A 1 95 ? -8.825 11.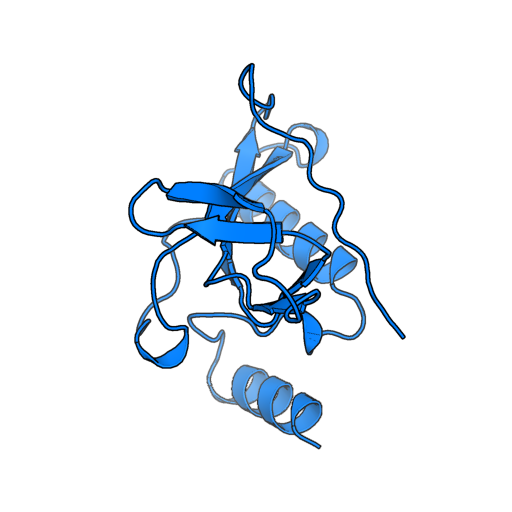331 22.167 1.00 91.12 95 PRO A CA 1
ATOM 769 C C . PRO A 1 95 ? -9.524 9.974 22.346 1.00 91.12 95 PRO A C 1
ATOM 771 O O . PRO A 1 95 ? -10.700 9.824 22.017 1.00 91.12 95 PRO A O 1
ATOM 774 N N . GLY A 1 96 ? -8.790 8.987 22.867 1.00 90.44 96 GLY A N 1
ATOM 775 C CA . GLY A 1 96 ? -9.291 7.625 23.089 1.00 90.44 96 GLY A CA 1
ATOM 776 C C . GLY A 1 96 ? -9.247 6.691 21.872 1.00 90.44 96 GLY A C 1
ATOM 777 O O . GLY A 1 96 ? -9.690 5.553 21.994 1.00 90.44 96 GLY A O 1
ATOM 778 N N . GLN A 1 97 ? -8.707 7.126 20.728 1.00 89.38 97 GLN A N 1
ATOM 779 C CA . GLN A 1 97 ? -8.586 6.316 19.506 1.00 89.38 97 GLN A CA 1
ATOM 780 C C . GLN A 1 97 ? -7.124 6.247 19.030 1.00 89.38 97 GLN A C 1
ATOM 782 O O . GLN A 1 97 ? -6.789 6.827 18.002 1.00 89.38 97 GLN A O 1
ATOM 787 N N . PRO A 1 98 ? -6.229 5.560 19.767 1.00 87.00 98 PRO A N 1
ATOM 788 C CA . PRO A 1 98 ? -4.806 5.512 19.423 1.00 87.00 98 PRO A CA 1
ATOM 789 C C . PRO A 1 98 ? -4.523 4.716 18.144 1.00 87.00 98 PRO A C 1
ATOM 791 O O . PRO A 1 98 ? -3.474 4.899 17.541 1.00 87.00 98 PRO A O 1
ATOM 794 N N . HIS A 1 99 ? -5.446 3.845 17.727 1.00 91.19 99 HIS A N 1
ATOM 795 C CA . HIS A 1 99 ? -5.334 3.081 16.492 1.00 91.19 99 HIS A CA 1
ATOM 796 C C . HIS A 1 99 ? -6.540 3.357 15.609 1.00 91.19 99 HIS A C 1
ATOM 798 O O . HIS A 1 99 ? -7.674 3.060 15.992 1.00 91.19 99 HIS A O 1
ATOM 804 N N . THR A 1 100 ? -6.291 3.909 14.429 1.00 92.19 100 THR A N 1
ATOM 805 C CA . THR A 1 100 ? -7.322 4.205 13.431 1.00 92.19 100 THR A CA 1
ATOM 806 C C . THR A 1 100 ? -7.046 3.393 12.166 1.00 92.19 100 THR A C 1
ATOM 808 O O . THR A 1 100 ? -5.885 3.111 11.857 1.00 92.19 100 THR A O 1
ATOM 811 N N . PRO A 1 101 ? -8.077 2.921 11.447 1.00 92.19 101 PRO A N 1
ATOM 812 C CA . PRO A 1 101 ? -7.865 2.235 10.181 1.00 92.19 101 PRO A CA 1
ATOM 813 C C . PRO A 1 101 ? -7.316 3.220 9.144 1.00 92.19 101 PRO A C 1
ATOM 815 O O . PRO A 1 101 ? -7.884 4.290 8.937 1.00 92.19 101 PRO A O 1
ATOM 818 N N . LEU A 1 102 ? -6.238 2.839 8.461 1.00 93.56 102 LEU A N 1
ATOM 819 C CA . LEU A 1 102 ? -5.807 3.554 7.265 1.00 93.56 102 LEU A CA 1
ATOM 820 C C . LEU A 1 102 ? -6.744 3.149 6.113 1.00 93.56 102 LEU A C 1
ATOM 822 O O . LEU A 1 102 ? -6.976 1.944 5.940 1.00 93.56 102 LEU A O 1
ATOM 826 N N . PRO A 1 103 ? -7.255 4.103 5.312 1.00 95.00 103 PRO A N 1
ATOM 827 C CA . PRO A 1 103 ? -8.007 3.779 4.104 1.00 95.00 103 PRO A CA 1
ATOM 828 C C . PRO A 1 103 ? -7.180 2.962 3.106 1.00 95.00 103 PRO A C 1
ATOM 830 O O . PRO A 1 103 ? -5.999 2.664 3.322 1.00 95.00 103 PRO A O 1
ATOM 833 N N . VAL A 1 104 ? -7.803 2.593 1.986 1.00 97.19 104 VAL A N 1
ATOM 834 C CA . VAL A 1 104 ? -7.121 1.834 0.936 1.00 97.19 104 VAL A CA 1
ATOM 835 C C . VAL A 1 104 ? -5.845 2.558 0.513 1.00 97.19 104 VAL A C 1
ATOM 837 O O . VAL A 1 104 ? -5.848 3.746 0.213 1.00 97.19 104 VAL A O 1
ATOM 840 N N . LEU A 1 105 ? -4.732 1.834 0.478 1.00 96.44 105 LEU A N 1
ATOM 841 C CA . LEU A 1 105 ? -3.439 2.371 0.086 1.00 96.44 105 LEU A CA 1
ATOM 842 C C . LEU A 1 105 ? -3.086 1.863 -1.310 1.00 96.44 105 LEU A C 1
ATOM 844 O O . LEU A 1 105 ? -2.981 0.659 -1.541 1.00 96.44 105 LEU A O 1
ATOM 848 N N . HIS A 1 106 ? -2.863 2.778 -2.247 1.00 97.06 106 HIS A N 1
ATOM 849 C CA . HIS A 1 106 ? -2.259 2.471 -3.536 1.00 97.06 106 HIS A CA 1
ATOM 850 C C . HIS A 1 106 ? -0.746 2.412 -3.388 1.00 97.06 106 HIS A C 1
ATOM 852 O O . HIS A 1 106 ? -0.097 3.408 -3.065 1.00 97.06 106 HIS A O 1
ATOM 858 N N . ILE A 1 107 ? -0.190 1.231 -3.639 1.00 95.94 107 ILE A N 1
ATOM 859 C CA . ILE A 1 107 ? 1.245 0.985 -3.693 1.00 95.94 107 ILE A CA 1
ATOM 860 C C . ILE A 1 107 ? 1.635 0.875 -5.163 1.00 95.94 107 ILE A C 1
ATOM 862 O O . ILE A 1 107 ? 1.202 -0.046 -5.857 1.00 95.94 107 ILE A O 1
ATOM 866 N N . ARG A 1 108 ? 2.476 1.793 -5.641 1.00 95.31 108 ARG A N 1
ATOM 867 C CA . ARG A 1 108 ? 2.898 1.843 -7.043 1.00 95.31 108 ARG A CA 1
ATOM 868 C C . ARG A 1 108 ? 4.423 1.822 -7.171 1.00 95.31 108 ARG A C 1
ATOM 870 O O . ARG A 1 108 ? 5.076 2.687 -6.586 1.00 95.31 108 ARG A O 1
ATOM 877 N N . PRO A 1 109 ? 5.000 0.908 -7.970 1.00 95.62 109 PRO A N 1
ATOM 878 C CA . PRO A 1 109 ? 6.401 0.984 -8.369 1.00 95.62 109 PRO A CA 1
ATOM 879 C C . PRO A 1 109 ? 6.710 2.298 -9.086 1.00 95.62 109 PRO A C 1
ATOM 881 O O . PRO A 1 109 ? 5.909 2.793 -9.879 1.00 95.62 109 PRO A O 1
ATOM 884 N N . LYS A 1 110 ? 7.869 2.882 -8.800 1.00 92.94 110 LYS A N 1
ATOM 885 C CA . LYS A 1 110 ? 8.324 4.115 -9.439 1.00 92.94 110 LYS A CA 1
ATOM 886 C C . LYS A 1 110 ? 9.839 4.094 -9.599 1.00 92.94 110 LYS A C 1
ATOM 888 O O . LYS A 1 110 ? 10.556 3.895 -8.621 1.00 92.94 110 LYS A O 1
ATOM 893 N N . GLU A 1 111 ? 10.302 4.320 -10.823 1.00 92.50 111 GLU A N 1
ATOM 894 C CA . GLU A 1 111 ? 11.722 4.499 -11.133 1.00 92.50 111 GLU A CA 1
ATOM 895 C C . GLU A 1 111 ? 12.296 5.723 -10.427 1.00 92.50 111 GLU A C 1
ATOM 897 O O . GLU A 1 111 ? 11.637 6.766 -10.354 1.00 92.50 111 GLU A O 1
ATOM 902 N N . ASP A 1 112 ? 13.508 5.568 -9.893 1.00 86.44 112 ASP A N 1
ATOM 903 C CA . ASP A 1 112 ? 14.287 6.613 -9.231 1.00 86.44 112 ASP A CA 1
ATOM 904 C C . ASP A 1 112 ? 13.448 7.405 -8.212 1.00 86.44 112 ASP A C 1
ATOM 906 O O . ASP A 1 112 ? 13.500 8.637 -8.128 1.00 86.44 112 ASP A O 1
ATOM 910 N N . HIS A 1 113 ? 12.605 6.691 -7.451 1.00 83.56 113 HIS A N 1
ATOM 911 C CA . HIS A 1 113 ? 11.679 7.321 -6.521 1.00 83.56 113 HIS A CA 1
ATOM 912 C C . HIS A 1 113 ? 12.427 8.098 -5.438 1.00 83.56 113 HIS A C 1
ATOM 914 O O . HIS A 1 113 ? 13.119 7.533 -4.594 1.00 83.56 113 HIS A O 1
ATOM 920 N N . GLN A 1 114 ? 12.190 9.405 -5.419 1.00 80.88 114 GLN A N 1
ATOM 921 C CA . GLN A 1 114 ? 12.557 10.285 -4.322 1.00 80.88 114 GLN A CA 1
ATOM 922 C C . GLN A 1 114 ? 11.282 10.770 -3.633 1.00 80.88 114 GLN A C 1
ATOM 924 O O . GLN A 1 114 ? 10.317 11.166 -4.301 1.00 80.88 114 GLN A O 1
ATOM 929 N N . SER A 1 115 ? 11.267 10.727 -2.299 1.00 79.50 115 SER A N 1
ATOM 930 C CA . SER A 1 115 ? 10.183 11.313 -1.513 1.00 79.50 115 SER A CA 1
ATOM 931 C C . SER A 1 115 ? 10.167 12.830 -1.740 1.00 79.50 115 SER A C 1
ATOM 933 O O . SER A 1 115 ? 11.215 13.465 -1.599 1.00 79.50 115 SER A O 1
ATOM 935 N N . PRO A 1 116 ? 9.018 13.432 -2.094 1.00 81.69 116 PRO A N 1
ATOM 936 C CA . PRO A 1 116 ? 8.942 14.878 -2.245 1.00 81.69 116 PRO A CA 1
ATOM 937 C C . PRO A 1 116 ? 9.269 15.601 -0.924 1.00 81.69 116 PRO A C 1
ATOM 939 O O . PRO A 1 116 ? 8.986 15.065 0.153 1.00 81.69 116 PRO A O 1
ATOM 942 N N . PRO A 1 117 ? 9.825 16.825 -0.971 1.00 82.50 117 PRO A N 1
ATOM 943 C CA . PRO A 1 117 ? 10.038 17.631 0.228 1.00 82.50 117 PRO A CA 1
ATOM 944 C C . PRO A 1 117 ? 8.737 17.810 1.023 1.00 82.50 117 PRO A C 1
ATOM 946 O O . PRO A 1 117 ? 7.686 18.072 0.445 1.00 82.50 117 PRO A O 1
ATOM 949 N N . GLY A 1 118 ? 8.806 17.670 2.349 1.00 79.62 118 GLY A N 1
ATOM 950 C CA . GLY A 1 118 ? 7.639 17.782 3.234 1.00 79.62 118 GLY A CA 1
ATOM 951 C C . GLY A 1 118 ? 6.819 16.497 3.392 1.00 79.62 118 GLY A C 1
ATOM 952 O O . GLY A 1 118 ? 5.928 16.461 4.235 1.00 79.62 118 GLY A O 1
ATOM 953 N N . HIS A 1 119 ? 7.132 15.427 2.653 1.00 80.25 119 HIS A N 1
ATOM 954 C CA . HIS A 1 119 ? 6.519 14.121 2.888 1.00 80.25 119 HIS A CA 1
ATOM 955 C C . HIS A 1 119 ? 7.197 13.415 4.062 1.00 80.25 119 HIS A C 1
ATOM 957 O O . HIS A 1 119 ? 8.422 13.288 4.115 1.00 80.25 119 HIS A O 1
ATOM 963 N N . TYR A 1 120 ? 6.386 12.916 4.990 1.00 81.06 120 TYR A N 1
ATOM 964 C CA . TYR A 1 120 ? 6.862 12.097 6.093 1.00 81.06 120 TYR A CA 1
ATOM 965 C C . TYR A 1 120 ? 7.183 10.677 5.612 1.00 81.06 120 TYR A C 1
ATOM 967 O O . TYR A 1 120 ? 6.363 10.026 4.961 1.00 81.06 120 TYR A O 1
ATOM 975 N N . GLN A 1 121 ? 8.371 10.175 5.952 1.00 82.56 121 GLN A N 1
ATOM 976 C CA . GLN A 1 121 ? 8.717 8.768 5.753 1.00 82.56 121 GLN A CA 1
ATOM 977 C C . GLN A 1 121 ? 8.085 7.940 6.873 1.00 82.56 121 GLN A C 1
ATOM 979 O O . GLN A 1 121 ? 8.695 7.713 7.915 1.00 82.56 121 GLN A O 1
ATOM 984 N N . CYS A 1 122 ? 6.834 7.531 6.658 1.00 83.94 122 CYS A N 1
ATOM 985 C CA . CYS A 1 122 ? 6.077 6.749 7.626 1.00 83.94 122 CYS A CA 1
ATOM 986 C C . CYS A 1 122 ? 6.567 5.290 7.648 1.00 83.94 122 CYS A C 1
ATOM 988 O O . CYS A 1 122 ? 6.465 4.602 6.627 1.00 83.94 122 CYS A O 1
ATOM 990 N N . PRO A 1 123 ? 7.105 4.794 8.775 1.00 86.00 123 PRO A N 1
ATOM 991 C CA . PRO A 1 123 ? 7.488 3.396 8.882 1.00 86.00 123 PRO A CA 1
ATOM 992 C C . PRO A 1 123 ? 6.245 2.503 9.009 1.00 86.00 123 PRO A C 1
ATOM 994 O O . PRO A 1 123 ? 5.332 2.794 9.777 1.00 86.00 123 PRO A O 1
ATOM 997 N N . LEU A 1 124 ? 6.234 1.378 8.291 1.00 87.00 124 LEU A N 1
ATOM 998 C CA . LEU A 1 124 ? 5.207 0.345 8.427 1.00 87.00 124 LEU A CA 1
ATOM 999 C C . LEU A 1 124 ? 5.740 -0.805 9.288 1.00 87.00 124 LEU A C 1
ATOM 1001 O O . LEU A 1 124 ? 6.760 -1.411 8.957 1.00 87.00 124 LEU A O 1
ATOM 1005 N N . TYR A 1 125 ? 5.019 -1.145 10.355 1.00 84.62 125 TYR A N 1
ATOM 1006 C CA . TYR A 1 125 ? 5.385 -2.230 11.264 1.00 84.62 125 TYR A CA 1
ATOM 1007 C C . TYR A 1 125 ? 4.395 -3.389 11.185 1.00 84.62 125 TYR A C 1
ATOM 1009 O O . TYR A 1 125 ? 3.197 -3.199 10.984 1.00 84.62 125 TYR A O 1
ATOM 1017 N N . LYS A 1 126 ? 4.900 -4.608 11.392 1.00 80.94 126 LYS A N 1
ATOM 1018 C CA . LYS A 1 126 ? 4.067 -5.784 11.650 1.00 80.94 126 LYS A CA 1
ATOM 1019 C C . LYS A 1 126 ? 3.952 -5.962 13.159 1.00 80.94 126 LYS A C 1
ATOM 1021 O O . LYS A 1 126 ? 4.960 -6.210 13.817 1.00 80.94 126 LYS A O 1
ATOM 1026 N N . THR A 1 127 ? 2.742 -5.855 13.687 1.00 76.06 127 THR A N 1
ATOM 1027 C CA . THR A 1 127 ? 2.437 -6.219 15.073 1.00 76.06 127 THR A CA 1
ATOM 1028 C C . THR A 1 127 ? 2.112 -7.716 15.159 1.00 76.06 127 THR A C 1
ATOM 1030 O O . THR A 1 127 ? 1.700 -8.327 14.166 1.00 76.06 127 THR A O 1
ATOM 1033 N N . VAL A 1 128 ? 2.429 -8.331 16.302 1.00 58.16 128 VAL A N 1
ATOM 1034 C CA . VAL A 1 128 ? 2.284 -9.778 16.562 1.00 58.16 128 VAL A CA 1
ATOM 1035 C C . VAL A 1 128 ? 0.926 -10.134 17.137 1.00 58.16 128 VAL A C 1
ATOM 1037 O O . VAL A 1 128 ? 0.384 -9.312 17.906 1.00 58.16 128 VAL A O 1
#

Sequence (128 aa):
GERVEALRRWLRRGEPPVFWLSGLFYPHGFMTGVLQDYARQWHVPVDRLGLAFTVLDADPDEIAQGPEVGVYVHGLFMDSFDWDPGRQTMVDARPGQPHTPLPVLHIRPKEDHQSPPGHYQCPLYKTV